Protein AF-A0A2P7TAA2-F1 (afdb_monomer_lite)

Sequence (137 aa):
MTAIPQPIRIPIVIPSMSRAEHITTHKMVSGALICVPESQHQAYKEHCPNNEVLPHPDALKGLPAKRAWINERFDTVFQIDDDITGMFHMGAPPGEKQTFYTPDEIAHIIQATYETALEMGCHVFGFNGLGLDAVGD

Structure (mmCIF, N/CA/C/O backbone):
data_AF-A0A2P7TAA2-F1
#
_entry.id   AF-A0A2P7TAA2-F1
#
loop_
_atom_site.group_PDB
_atom_site.id
_atom_site.type_symbol
_atom_site.label_atom_id
_atom_site.label_alt_id
_atom_site.label_comp_id
_atom_site.label_asym_id
_atom_site.label_entity_id
_atom_site.label_seq_id
_atom_site.pdbx_PDB_ins_code
_atom_site.Cartn_x
_atom_site.Cartn_y
_atom_site.Cartn_z
_atom_site.occupancy
_atom_site.B_iso_or_equiv
_atom_site.auth_seq_id
_atom_site.auth_comp_id
_atom_site.auth_asym_id
_atom_site.auth_atom_id
_atom_site.pdbx_PDB_model_num
ATOM 1 N N . MET A 1 1 ? -15.388 -30.099 19.479 1.00 51.41 1 MET A N 1
ATOM 2 C CA . MET A 1 1 ? -14.667 -28.811 19.460 1.00 51.41 1 MET A CA 1
ATOM 3 C C . MET A 1 1 ? -14.666 -28.335 18.021 1.00 51.41 1 MET A C 1
ATOM 5 O O . MET A 1 1 ? -14.007 -28.952 17.197 1.00 51.41 1 MET A O 1
ATOM 9 N N . THR A 1 2 ? -15.491 -27.350 17.686 1.00 53.28 2 THR A N 1
ATOM 10 C CA . THR A 1 2 ? -15.486 -26.725 16.358 1.00 53.28 2 THR A CA 1
ATOM 11 C C . THR A 1 2 ? -14.261 -25.821 16.288 1.00 53.28 2 THR A C 1
ATOM 13 O O . THR A 1 2 ? -14.056 -25.012 17.191 1.00 53.28 2 THR A O 1
ATOM 16 N N . ALA A 1 3 ? -13.404 -26.008 15.285 1.00 54.19 3 ALA A N 1
ATOM 17 C CA . ALA A 1 3 ? -12.266 -25.122 15.073 1.00 54.19 3 ALA A CA 1
ATOM 18 C C . ALA A 1 3 ? -12.781 -23.692 14.859 1.00 54.19 3 ALA A C 1
ATOM 20 O O . ALA A 1 3 ? -13.729 -23.493 14.100 1.00 54.19 3 ALA A O 1
ATOM 21 N N . ILE A 1 4 ? -12.176 -22.714 15.537 1.00 62.53 4 ILE A N 1
ATOM 22 C CA . ILE A 1 4 ? -12.410 -21.303 15.224 1.00 62.53 4 ILE A CA 1
ATOM 23 C C . ILE A 1 4 ? -11.855 -21.101 13.806 1.00 62.53 4 ILE A C 1
ATOM 25 O O . ILE A 1 4 ? -10.671 -21.396 13.597 1.00 62.53 4 ILE A O 1
ATOM 29 N N . PRO A 1 5 ? -12.678 -20.693 12.824 1.00 65.31 5 PRO A N 1
ATOM 30 C CA . PRO A 1 5 ? -12.179 -20.430 11.485 1.00 65.31 5 PRO A CA 1
ATOM 31 C C . PRO A 1 5 ? -11.099 -19.354 11.570 1.00 65.31 5 PRO A C 1
ATOM 33 O O . PRO A 1 5 ? -11.248 -18.359 12.280 1.00 65.31 5 PRO A O 1
ATOM 36 N N . GLN A 1 6 ? -9.977 -19.598 10.895 1.00 63.28 6 GLN A N 1
ATOM 37 C CA . GLN A 1 6 ? -8.914 -18.607 10.834 1.00 63.28 6 GLN A CA 1
ATOM 38 C C . GLN A 1 6 ? -9.436 -17.372 10.092 1.00 63.28 6 GLN A C 1
ATOM 40 O O . GLN A 1 6 ? -10.174 -17.536 9.115 1.00 63.28 6 GLN A O 1
ATOM 45 N N . PRO A 1 7 ? -9.064 -16.159 10.530 1.00 71.88 7 PRO A N 1
ATOM 46 C CA . PRO A 1 7 ? -9.485 -14.945 9.855 1.00 71.88 7 PRO A CA 1
ATOM 47 C C . PRO A 1 7 ? -9.041 -14.977 8.392 1.00 71.88 7 PRO A C 1
ATOM 49 O O . PRO A 1 7 ? -7.883 -15.299 8.103 1.00 71.88 7 PRO A O 1
ATOM 52 N N . ILE A 1 8 ? -9.941 -14.639 7.470 1.00 81.50 8 ILE A N 1
ATOM 53 C CA . ILE A 1 8 ? -9.570 -14.545 6.060 1.00 81.50 8 ILE A CA 1
ATOM 54 C C . ILE A 1 8 ? -8.725 -13.280 5.911 1.00 81.50 8 ILE A C 1
ATOM 56 O O . ILE A 1 8 ? -9.076 -12.208 6.405 1.00 81.50 8 ILE A O 1
ATOM 60 N N . ARG A 1 9 ? -7.560 -13.416 5.284 1.00 91.44 9 ARG A N 1
ATOM 61 C CA . ARG A 1 9 ? -6.635 -12.305 5.070 1.00 91.44 9 ARG A CA 1
ATOM 62 C C . ARG A 1 9 ? -6.413 -12.114 3.588 1.00 91.44 9 ARG A C 1
ATOM 64 O O . ARG A 1 9 ? -6.086 -13.068 2.886 1.00 91.44 9 ARG A O 1
ATOM 71 N N . ILE A 1 10 ? -6.574 -10.878 3.139 1.00 96.50 10 ILE A N 1
ATOM 72 C CA . ILE A 1 10 ? -6.320 -10.481 1.757 1.00 96.50 10 ILE A CA 1
ATOM 73 C C . ILE A 1 10 ? -5.047 -9.630 1.673 1.00 96.50 10 ILE A C 1
ATOM 75 O O . ILE A 1 10 ? -4.732 -8.904 2.624 1.00 96.50 10 ILE A O 1
ATOM 79 N N . PRO A 1 11 ? -4.311 -9.681 0.552 1.00 97.69 11 PRO A N 1
ATOM 80 C CA . PRO A 1 11 ? -3.191 -8.786 0.307 1.00 97.69 11 PRO A CA 1
ATOM 81 C C . PRO A 1 11 ? -3.633 -7.322 0.294 1.00 97.69 11 PRO A C 1
ATOM 83 O O . PRO A 1 11 ? -4.662 -6.971 -0.290 1.00 97.69 11 PRO A O 1
ATOM 86 N N . ILE A 1 12 ? -2.808 -6.468 0.895 1.00 98.19 12 ILE A N 1
ATOM 87 C CA . ILE A 1 12 ? -2.900 -5.014 0.777 1.00 98.19 12 ILE A CA 1
ATOM 88 C C . ILE A 1 12 ? -1.762 -4.585 -0.142 1.00 98.19 12 ILE A C 1
ATOM 90 O O . ILE A 1 12 ? -0.597 -4.836 0.166 1.00 98.19 12 ILE A O 1
ATOM 94 N N . VAL A 1 13 ? -2.085 -3.984 -1.284 1.00 98.56 13 VAL A N 1
ATOM 95 C CA . VAL A 1 13 ? -1.113 -3.684 -2.341 1.00 98.56 13 VAL A CA 1
ATOM 96 C C . VAL A 1 13 ? -1.072 -2.189 -2.628 1.00 98.56 13 VAL A C 1
ATOM 98 O O . VAL A 1 13 ? -2.097 -1.564 -2.896 1.00 98.56 13 VAL A O 1
ATOM 101 N N . ILE A 1 14 ? 0.138 -1.636 -2.630 1.00 98.38 14 ILE A N 1
ATOM 102 C CA . ILE A 1 14 ? 0.448 -0.257 -2.995 1.00 98.38 14 ILE A CA 1
ATOM 103 C C . ILE A 1 14 ? 1.009 -0.253 -4.427 1.00 98.38 14 ILE A C 1
ATOM 105 O O . ILE A 1 14 ? 2.208 -0.491 -4.613 1.00 98.38 14 ILE A O 1
ATOM 109 N N . PRO A 1 15 ? 0.191 -0.043 -5.476 1.00 98.31 15 PRO A N 1
ATOM 110 C CA . PRO A 1 15 ? 0.707 0.211 -6.816 1.00 98.31 15 PRO A CA 1
ATOM 111 C C . PRO A 1 15 ? 1.514 1.515 -6.837 1.00 98.31 15 PRO A C 1
ATOM 113 O O . PRO A 1 15 ? 0.959 2.590 -6.651 1.00 98.31 15 PRO A O 1
ATOM 116 N N . SER A 1 16 ? 2.813 1.436 -7.132 1.00 98.06 16 SER A N 1
ATOM 117 C CA . SER A 1 16 ? 3.702 2.607 -7.123 1.00 98.06 16 SER A CA 1
ATOM 118 C C . SER A 1 16 ? 4.672 2.603 -8.305 1.00 98.06 16 SER A C 1
ATOM 120 O O . SER A 1 16 ? 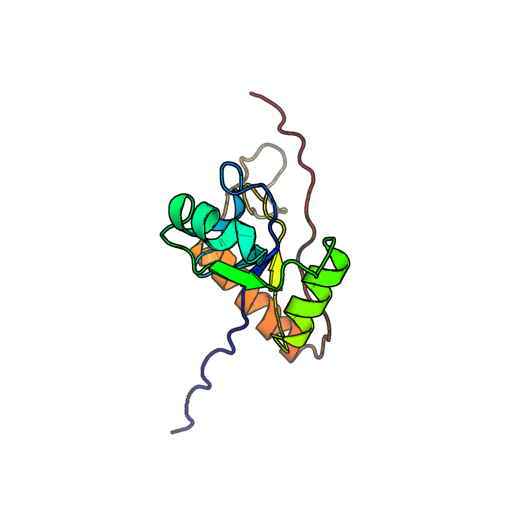5.001 1.551 -8.857 1.00 98.06 16 SER A O 1
ATOM 122 N N . MET A 1 17 ? 5.071 3.780 -8.783 1.00 97.44 17 MET A N 1
ATOM 123 C CA . MET A 1 17 ? 6.051 3.929 -9.864 1.00 97.44 17 MET A CA 1
ATOM 124 C C . MET A 1 17 ? 6.769 5.267 -9.742 1.00 97.44 17 MET A C 1
ATOM 126 O O . MET A 1 17 ? 6.122 6.303 -9.633 1.00 97.44 17 MET A O 1
ATOM 130 N N . SER A 1 18 ? 8.096 5.242 -9.845 1.00 96.62 18 SER A N 1
ATOM 131 C CA . SER A 1 18 ? 8.966 6.422 -9.843 1.00 96.62 18 SER A CA 1
ATOM 132 C C . SER A 1 18 ? 8.790 7.300 -8.598 1.00 96.62 18 SER A C 1
ATOM 134 O O . SER A 1 18 ? 8.948 8.515 -8.663 1.00 96.62 18 SER A O 1
ATOM 136 N N . ARG A 1 19 ? 8.450 6.678 -7.463 1.00 97.00 19 ARG A N 1
ATOM 137 C CA . ARG A 1 19 ? 8.188 7.333 -6.176 1.00 97.00 19 ARG A CA 1
ATOM 138 C C . ARG A 1 19 ? 8.944 6.687 -5.013 1.00 97.00 19 ARG A C 1
ATOM 140 O O . ARG A 1 19 ? 8.557 6.892 -3.874 1.00 97.00 19 ARG A O 1
ATOM 147 N N . ALA A 1 20 ? 10.023 5.939 -5.262 1.00 97.44 20 ALA A N 1
ATOM 148 C CA . ALA A 1 20 ? 10.776 5.252 -4.202 1.00 97.44 20 ALA A CA 1
ATOM 149 C C . ALA A 1 20 ? 11.170 6.189 -3.037 1.00 97.44 20 ALA A C 1
ATOM 151 O O . ALA A 1 20 ? 11.046 5.816 -1.878 1.00 97.44 20 ALA A O 1
ATOM 152 N N . GLU A 1 21 ? 11.549 7.432 -3.341 1.00 97.06 21 GLU A N 1
ATOM 153 C CA . GLU A 1 21 ? 11.938 8.444 -2.346 1.00 97.06 21 GLU A CA 1
ATOM 154 C C . GLU A 1 21 ? 10.758 9.166 -1.669 1.00 97.06 21 GLU A C 1
ATOM 156 O O . GLU A 1 21 ? 10.933 9.814 -0.636 1.00 97.06 21 GLU A O 1
ATOM 161 N N . HIS A 1 22 ? 9.556 9.096 -2.247 1.00 96.25 22 HIS A N 1
ATOM 162 C CA . HIS A 1 22 ? 8.413 9.937 -1.860 1.00 96.25 22 HIS A CA 1
ATOM 163 C C . HIS A 1 22 ? 7.153 9.154 -1.488 1.00 96.25 22 HIS A C 1
ATOM 165 O O . HIS A 1 22 ? 6.187 9.754 -1.028 1.00 96.25 22 HIS A O 1
ATOM 171 N N . ILE A 1 23 ? 7.145 7.835 -1.674 1.00 97.44 23 ILE A N 1
ATOM 172 C CA . ILE A 1 23 ? 6.059 6.954 -1.251 1.00 97.44 23 ILE A CA 1
ATOM 173 C C . ILE A 1 23 ? 5.832 7.121 0.254 1.00 97.44 23 ILE A C 1
ATOM 175 O O . ILE A 1 23 ? 6.748 6.955 1.060 1.00 97.44 23 ILE A O 1
ATOM 179 N N . THR A 1 24 ? 4.603 7.423 0.659 1.00 97.00 24 THR A N 1
ATOM 180 C CA . THR A 1 24 ? 4.248 7.624 2.076 1.00 97.00 24 THR A CA 1
ATOM 181 C C . THR A 1 24 ? 3.455 6.449 2.623 1.00 97.00 24 THR A C 1
ATOM 183 O O . THR A 1 24 ? 3.687 6.027 3.758 1.00 97.00 24 THR A O 1
ATOM 186 N N . THR A 1 25 ? 2.596 5.848 1.797 1.00 96.75 25 THR A N 1
ATOM 187 C CA . THR A 1 25 ? 1.633 4.821 2.218 1.00 96.75 25 THR A CA 1
ATOM 188 C C . THR A 1 25 ? 2.279 3.586 2.836 1.00 96.75 25 THR A C 1
ATOM 190 O O . THR A 1 25 ? 1.699 2.972 3.725 1.00 96.75 25 THR A O 1
ATOM 193 N N . HIS A 1 26 ? 3.505 3.235 2.437 1.00 96.62 26 HIS A N 1
ATOM 194 C CA . HIS A 1 26 ? 4.222 2.072 2.977 1.00 96.62 26 HIS A CA 1
ATOM 195 C C . HIS A 1 26 ? 4.456 2.137 4.497 1.00 96.62 26 HIS A C 1
ATOM 197 O O . HIS A 1 26 ? 4.634 1.101 5.133 1.00 96.62 26 HIS A O 1
ATOM 203 N N . LYS A 1 27 ? 4.432 3.346 5.074 1.00 96.56 27 LYS A N 1
ATOM 204 C CA . LYS A 1 27 ? 4.527 3.590 6.520 1.00 96.56 27 LYS A CA 1
ATOM 205 C C . LYS A 1 27 ? 3.168 3.548 7.214 1.00 96.56 27 LYS A C 1
ATOM 207 O O . LYS A 1 27 ? 3.127 3.462 8.433 1.00 96.56 27 LYS A O 1
ATOM 212 N N . MET A 1 28 ? 2.082 3.674 6.453 1.00 95.69 28 MET A N 1
ATOM 213 C CA . MET A 1 28 ? 0.720 3.851 6.959 1.00 95.69 28 MET A CA 1
ATOM 214 C C . MET A 1 28 ? -0.039 2.540 7.101 1.00 95.69 28 MET A C 1
ATOM 216 O O . MET A 1 28 ? -1.064 2.523 7.765 1.00 95.69 28 MET A O 1
ATOM 220 N N . VAL A 1 29 ? 0.417 1.451 6.480 1.00 96.38 29 VAL A N 1
ATOM 221 C CA . VAL A 1 29 ? -0.280 0.165 6.556 1.00 96.38 29 VAL A CA 1
ATOM 222 C C . VAL A 1 29 ? 0.719 -0.961 6.750 1.00 96.38 29 VAL A C 1
ATOM 224 O O . VAL A 1 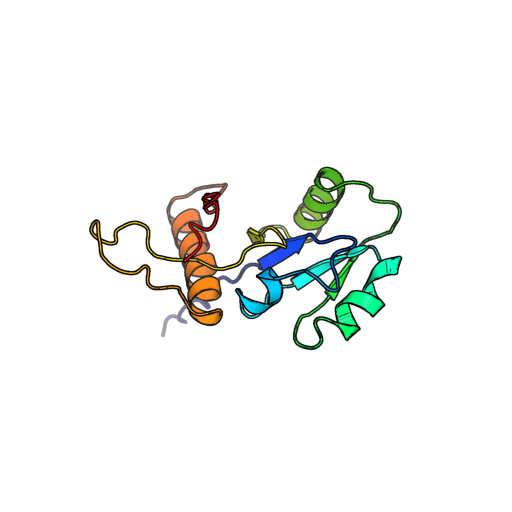29 ? 1.557 -1.224 5.885 1.00 96.38 29 VAL A O 1
ATOM 227 N N . SER A 1 30 ? 0.617 -1.641 7.889 1.00 96.31 30 SER A N 1
ATOM 228 C CA . SER A 1 30 ? 1.478 -2.778 8.200 1.00 96.31 30 SER A CA 1
ATOM 229 C C . SER A 1 30 ? 1.239 -3.939 7.240 1.00 96.31 30 SER A C 1
ATOM 231 O O . SER A 1 30 ? 0.102 -4.279 6.914 1.00 96.31 30 SER A O 1
ATOM 233 N N . GLY A 1 31 ? 2.327 -4.571 6.794 1.00 95.81 31 GLY A N 1
ATOM 234 C CA . GLY A 1 31 ? 2.269 -5.751 5.925 1.00 95.81 31 GLY A CA 1
ATOM 235 C C . GLY A 1 31 ? 1.842 -5.476 4.478 1.00 95.81 31 GLY A C 1
ATOM 236 O O . GLY A 1 31 ? 1.578 -6.425 3.744 1.00 95.81 31 GLY A O 1
ATOM 237 N N . ALA A 1 32 ? 1.770 -4.211 4.050 1.00 97.62 32 ALA A N 1
ATOM 238 C CA . ALA A 1 32 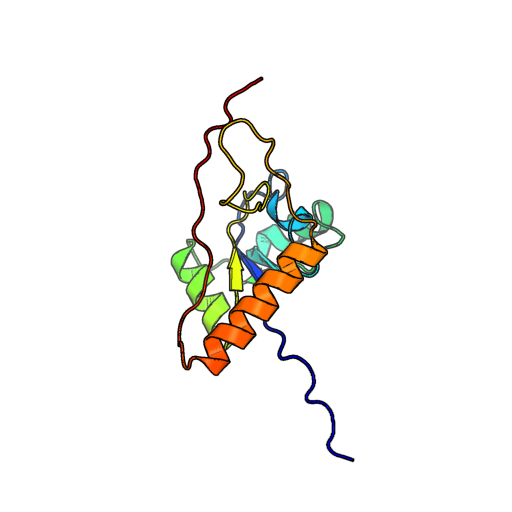? 1.451 -3.878 2.666 1.00 97.62 32 ALA A CA 1
ATOM 239 C C . ALA A 1 32 ? 2.595 -4.241 1.699 1.00 97.62 32 ALA A C 1
ATOM 241 O O . ALA A 1 32 ? 3.772 -3.973 1.970 1.00 97.62 32 ALA A O 1
ATOM 242 N N . LEU A 1 33 ? 2.221 -4.803 0.547 1.00 98.44 33 LEU A N 1
ATOM 243 C CA . LEU A 1 33 ? 3.105 -5.115 -0.575 1.00 98.44 33 LEU A CA 1
ATOM 244 C C . LEU A 1 33 ? 3.235 -3.898 -1.491 1.00 98.44 33 LEU A C 1
ATOM 246 O O . LEU A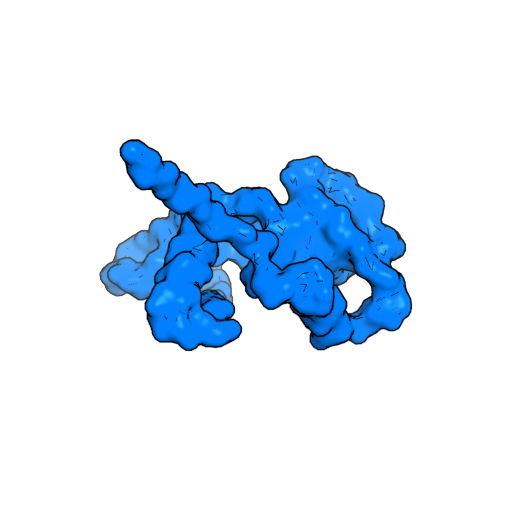 1 33 ? 2.228 -3.306 -1.877 1.00 98.44 33 LEU A O 1
ATOM 250 N N . ILE A 1 34 ? 4.446 -3.555 -1.917 1.00 98.62 34 ILE A N 1
ATOM 251 C CA . ILE A 1 34 ? 4.668 -2.443 -2.850 1.00 98.62 34 ILE A CA 1
ATOM 252 C C . ILE A 1 34 ? 4.849 -3.000 -4.262 1.00 98.62 34 ILE A C 1
ATOM 254 O O . ILE A 1 34 ? 5.840 -3.670 -4.541 1.00 98.62 34 ILE A O 1
ATOM 258 N N . CYS A 1 35 ? 3.902 -2.735 -5.165 1.00 98.62 35 CYS A N 1
ATOM 259 C CA . CYS A 1 35 ? 3.927 -3.262 -6.530 1.00 98.62 35 CYS A CA 1
ATOM 260 C C . CYS A 1 35 ? 4.533 -2.261 -7.525 1.00 98.62 35 CYS A C 1
ATOM 262 O O . CYS A 1 35 ? 3.962 -1.192 -7.776 1.00 98.62 35 CYS A O 1
ATOM 264 N N . VAL A 1 36 ? 5.680 -2.618 -8.111 1.00 98.56 36 VAL A N 1
ATOM 265 C CA . VAL A 1 36 ? 6.532 -1.723 -8.922 1.00 98.56 36 VAL A CA 1
ATOM 266 C C . VAL A 1 36 ? 7.050 -2.416 -10.184 1.00 98.56 36 VAL A C 1
ATOM 268 O O . VAL A 1 36 ? 7.084 -3.646 -10.222 1.00 98.56 36 VAL A O 1
ATOM 271 N N . PRO A 1 37 ? 7.485 -1.667 -11.213 1.00 98.56 37 PRO A N 1
ATOM 272 C CA . PRO A 1 37 ? 8.182 -2.263 -12.348 1.00 98.56 37 PRO A CA 1
ATOM 273 C C . PRO A 1 37 ? 9.475 -2.966 -11.906 1.00 98.56 37 PRO A C 1
ATOM 275 O O . PRO A 1 37 ? 10.155 -2.491 -10.994 1.00 98.56 37 PRO A O 1
ATOM 278 N N . GLU A 1 38 ? 9.834 -4.070 -12.563 1.00 98.56 38 GLU A N 1
ATOM 279 C CA . GLU A 1 38 ? 11.074 -4.829 -12.319 1.00 98.56 38 GLU A CA 1
ATOM 280 C C . GLU A 1 38 ? 12.315 -3.929 -12.280 1.00 98.56 38 GLU A C 1
ATOM 282 O O . GLU A 1 38 ? 13.118 -4.027 -11.349 1.00 98.56 38 GLU A O 1
ATOM 287 N N . SER A 1 39 ? 12.424 -2.986 -13.221 1.00 98.31 39 SER A N 1
ATOM 288 C CA . SER A 1 39 ? 13.516 -2.003 -13.280 1.00 98.31 39 SER A CA 1
ATOM 289 C C . SER A 1 39 ? 13.646 -1.110 -12.038 1.00 98.31 39 SER A C 1
ATOM 291 O O . SER A 1 39 ? 14.709 -0.537 -11.808 1.00 98.31 39 SER A O 1
ATOM 293 N N . GLN A 1 40 ? 12.596 -0.990 -11.222 1.00 98.25 40 GLN A N 1
ATOM 294 C CA . GLN A 1 40 ? 12.563 -0.149 -10.021 1.00 98.25 40 GLN A CA 1
ATOM 295 C C . GLN A 1 40 ? 12.614 -0.948 -8.715 1.00 98.25 40 GLN A C 1
ATOM 297 O O . GLN A 1 40 ? 12.697 -0.353 -7.641 1.00 98.25 40 GLN A O 1
ATOM 302 N N . HIS A 1 41 ? 12.596 -2.282 -8.780 1.00 98.38 41 HIS A N 1
ATOM 303 C CA . HIS A 1 41 ? 12.552 -3.153 -7.603 1.00 98.38 41 HIS A CA 1
ATOM 304 C C . HIS A 1 41 ? 13.646 -2.822 -6.576 1.00 98.38 41 HIS A C 1
ATOM 306 O O . HIS A 1 41 ? 13.363 -2.695 -5.385 1.00 98.38 41 HIS A O 1
ATOM 312 N N . GLN A 1 42 ? 14.887 -2.636 -7.037 1.00 98.38 42 GLN A N 1
ATOM 313 C CA . GLN A 1 42 ? 16.022 -2.361 -6.155 1.00 98.38 42 GLN A CA 1
ATOM 314 C C . GLN A 1 42 ? 15.883 -1.014 -5.432 1.00 98.38 42 GLN A C 1
ATOM 316 O O . GLN A 1 42 ? 16.056 -0.959 -4.217 1.00 98.38 42 GLN A O 1
ATOM 321 N N . ALA A 1 43 ? 15.486 0.042 -6.148 1.00 98.44 43 ALA A N 1
ATOM 322 C CA . ALA A 1 43 ? 15.293 1.363 -5.557 1.00 98.44 43 ALA A CA 1
ATOM 323 C C . ALA A 1 43 ? 14.238 1.331 -4.439 1.00 98.44 43 ALA A C 1
ATOM 325 O O . ALA A 1 43 ? 14.448 1.905 -3.373 1.00 98.44 43 ALA A O 1
ATOM 326 N N . TYR A 1 44 ? 13.128 0.614 -4.637 1.00 98.50 44 TYR A N 1
ATOM 327 C CA . TYR A 1 44 ? 12.112 0.467 -3.591 1.00 98.50 44 TYR A CA 1
ATOM 328 C C . TYR A 1 44 ? 12.578 -0.404 -2.425 1.00 98.50 44 TYR A C 1
ATOM 330 O O . TYR A 1 44 ? 12.244 -0.093 -1.289 1.00 98.50 44 TYR A O 1
ATOM 338 N N . LYS A 1 45 ? 13.378 -1.451 -2.656 1.00 97.88 45 LYS A N 1
ATOM 339 C CA . LYS A 1 45 ? 13.969 -2.229 -1.554 1.00 97.88 45 LYS A CA 1
ATOM 340 C C . LYS A 1 45 ? 14.916 -1.403 -0.688 1.00 97.88 45 LYS A C 1
ATOM 342 O O . LYS A 1 45 ? 14.961 -1.613 0.519 1.00 97.88 45 LYS A O 1
ATOM 347 N N . GLU A 1 46 ? 15.654 -0.479 -1.291 1.00 97.88 46 GLU A N 1
ATOM 348 C CA . GLU A 1 46 ? 16.560 0.421 -0.571 1.00 97.88 46 GLU A CA 1
ATOM 349 C C . GLU A 1 46 ? 15.798 1.460 0.260 1.00 97.88 46 GLU A C 1
ATOM 351 O O . GLU A 1 46 ? 16.157 1.703 1.411 1.00 97.88 46 GLU A O 1
ATOM 356 N N . HIS A 1 47 ? 14.722 2.035 -0.287 1.00 97.75 47 HIS A N 1
ATOM 357 C CA . HIS A 1 47 ? 13.950 3.088 0.385 1.00 97.75 47 HIS A CA 1
ATOM 358 C C . HIS A 1 47 ? 12.864 2.561 1.335 1.00 97.75 47 HIS A C 1
ATOM 360 O O . HIS A 1 47 ? 12.511 3.232 2.305 1.00 97.75 47 HIS A O 1
ATOM 366 N N . CYS A 1 48 ? 12.352 1.354 1.092 1.00 96.75 48 CYS A N 1
ATOM 367 C CA . CYS A 1 48 ? 11.301 0.704 1.875 1.00 96.75 48 CYS A CA 1
ATOM 368 C C . CYS A 1 48 ? 11.764 -0.682 2.373 1.00 96.75 48 CYS A C 1
ATOM 370 O O . CYS A 1 48 ? 11.139 -1.693 2.044 1.00 96.75 48 CYS A O 1
ATOM 372 N N . PRO A 1 49 ? 12.842 -0.774 3.178 1.00 96.19 49 PRO A N 1
ATOM 373 C CA . PRO A 1 49 ? 13.476 -2.053 3.527 1.00 96.19 49 PRO A CA 1
ATOM 374 C C . PRO A 1 49 ? 12.594 -2.986 4.369 1.00 96.19 49 PRO A C 1
ATOM 376 O O . PRO A 1 49 ? 12.839 -4.189 4.416 1.00 96.19 49 PRO A O 1
ATOM 379 N N . ASN A 1 50 ? 11.569 -2.439 5.028 1.00 95.12 50 ASN A N 1
ATOM 380 C CA . ASN A 1 50 ? 10.642 -3.189 5.877 1.00 95.12 50 ASN A CA 1
ATOM 381 C C . ASN A 1 50 ? 9.401 -3.689 5.123 1.00 95.12 50 ASN A C 1
ATOM 383 O O . ASN A 1 50 ? 8.556 -4.355 5.718 1.00 95.12 50 ASN A O 1
ATOM 387 N N . ASN A 1 51 ? 9.267 -3.357 3.838 1.00 96.81 51 ASN A N 1
ATOM 388 C CA . ASN A 1 51 ? 8.133 -3.751 3.018 1.00 96.81 51 ASN A CA 1
ATOM 389 C C . ASN A 1 51 ? 8.566 -4.792 1.989 1.00 96.81 51 ASN A C 1
ATOM 391 O O . ASN A 1 51 ? 9.653 -4.731 1.409 1.00 96.81 51 ASN A O 1
ATOM 395 N N . GLU A 1 52 ? 7.681 -5.744 1.720 1.00 97.81 52 GLU A N 1
ATOM 396 C CA . GLU A 1 52 ? 7.866 -6.644 0.593 1.00 97.81 52 GLU A CA 1
ATOM 397 C C . GLU A 1 52 ? 7.570 -5.891 -0.710 1.00 97.81 52 GLU A C 1
ATOM 399 O O . GLU A 1 52 ? 6.552 -5.210 -0.853 1.00 97.81 52 GLU A O 1
ATOM 404 N N . VAL A 1 53 ? 8.490 -6.008 -1.666 1.00 98.38 53 VAL A N 1
ATOM 405 C CA . VAL A 1 53 ? 8.387 -5.367 -2.977 1.00 98.38 53 VAL A CA 1
ATOM 406 C C . VAL A 1 53 ? 8.024 -6.432 -4.002 1.00 98.38 53 VAL A C 1
ATOM 408 O O . VAL A 1 53 ? 8.753 -7.407 -4.178 1.00 98.38 53 VAL A O 1
ATOM 411 N N . LEU A 1 54 ? 6.896 -6.230 -4.677 1.00 98.12 54 LEU A N 1
ATOM 412 C CA . LEU A 1 54 ? 6.341 -7.108 -5.694 1.00 98.12 54 LEU A CA 1
ATOM 413 C C . LEU A 1 54 ? 6.656 -6.552 -7.095 1.00 98.12 54 LEU A C 1
ATOM 415 O O . LEU A 1 54 ? 5.955 -5.647 -7.562 1.00 98.12 54 LEU A O 1
ATOM 419 N N . PRO A 1 55 ? 7.686 -7.068 -7.787 1.00 98.25 55 PRO A N 1
ATOM 420 C CA . PRO A 1 55 ? 8.000 -6.623 -9.135 1.00 98.25 55 PRO A CA 1
ATOM 421 C C . PRO A 1 55 ? 6.969 -7.144 -10.147 1.00 98.25 55 PRO A C 1
ATOM 423 O O . PRO A 1 55 ? 6.509 -8.285 -10.053 1.00 98.25 55 PRO A O 1
ATOM 426 N N . HIS A 1 56 ? 6.638 -6.317 -11.135 1.00 98.31 56 HIS A N 1
ATOM 427 C CA . HIS A 1 56 ? 5.872 -6.698 -12.320 1.00 98.31 56 HIS A CA 1
ATOM 428 C C . HIS A 1 56 ? 6.668 -6.386 -13.602 1.00 98.31 56 HIS A C 1
ATOM 430 O O . HIS A 1 56 ? 7.502 -5.475 -13.586 1.00 98.31 56 HIS A O 1
ATOM 436 N N . PRO A 1 57 ? 6.379 -7.053 -14.739 1.00 98.38 57 PRO A N 1
ATOM 437 C CA . PRO A 1 57 ? 7.105 -6.821 -15.986 1.00 98.38 57 PRO A CA 1
ATOM 438 C C . PRO A 1 57 ? 7.100 -5.350 -16.415 1.00 98.38 57 PRO A C 1
ATOM 440 O O . PRO A 1 57 ? 6.042 -4.711 -16.437 1.00 98.38 57 PRO A O 1
ATOM 443 N N . ASP A 1 58 ? 8.256 -4.831 -16.840 1.00 98.06 58 ASP A N 1
ATOM 444 C CA . ASP A 1 58 ? 8.401 -3.446 -17.324 1.00 98.06 58 ASP A CA 1
ATOM 445 C C . ASP A 1 58 ? 7.542 -3.145 -18.565 1.00 98.06 58 ASP A C 1
ATOM 447 O O . ASP A 1 58 ? 7.264 -1.981 -18.870 1.00 98.06 58 ASP A O 1
ATOM 451 N N . ALA A 1 59 ? 7.119 -4.181 -19.298 1.00 97.62 59 ALA A N 1
ATOM 452 C CA . ALA A 1 59 ? 6.238 -4.060 -20.456 1.00 97.62 59 ALA A CA 1
ATOM 453 C C . ALA A 1 59 ? 4.832 -3.548 -20.091 1.00 97.62 59 ALA A C 1
ATOM 455 O O . ALA A 1 59 ? 4.163 -2.958 -20.939 1.00 97.62 59 ALA A O 1
ATOM 456 N N . LEU A 1 60 ? 4.388 -3.725 -18.841 1.00 96.38 60 LEU A N 1
ATOM 457 C CA . LEU A 1 60 ? 3.110 -3.203 -18.361 1.00 96.38 60 LEU A CA 1
ATOM 458 C C . LEU A 1 60 ? 3.214 -1.692 -18.147 1.00 96.38 60 LEU A C 1
ATOM 460 O O . LEU A 1 60 ? 3.961 -1.218 -17.289 1.00 96.38 60 LEU A O 1
ATOM 464 N N . LYS A 1 61 ? 2.458 -0.923 -18.935 1.00 93.38 61 LYS A N 1
ATOM 465 C CA . LYS A 1 61 ? 2.492 0.543 -18.904 1.00 93.38 61 LYS A CA 1
ATOM 466 C C . LYS A 1 61 ? 1.207 1.125 -18.329 1.00 93.38 61 LYS A C 1
ATOM 468 O O . LYS A 1 61 ? 0.106 0.786 -18.751 1.00 93.38 61 LYS A O 1
ATOM 473 N N . GLY A 1 62 ? 1.379 2.074 -17.414 1.00 94.50 62 GLY A N 1
ATOM 474 C CA . GLY A 1 62 ? 0.286 2.821 -16.804 1.00 94.50 62 GLY A CA 1
ATOM 475 C C . GLY A 1 62 ? -0.378 2.101 -15.631 1.00 94.50 62 GLY A C 1
ATOM 476 O O . GLY A 1 62 ? -0.299 0.882 -15.470 1.00 94.50 62 GLY A O 1
ATOM 477 N N . LEU A 1 63 ? -1.049 2.895 -14.796 1.00 95.56 63 LEU A N 1
ATOM 478 C CA . LEU A 1 63 ? -1.748 2.407 -13.611 1.00 95.56 63 LEU A CA 1
ATOM 479 C C . LEU A 1 63 ? -2.850 1.381 -13.943 1.00 95.56 63 LEU A C 1
ATOM 481 O O . LEU A 1 63 ? -2.879 0.358 -13.265 1.00 95.56 63 LEU A O 1
ATOM 485 N N . PRO A 1 64 ? -3.700 1.552 -14.981 1.00 97.19 64 PRO A N 1
ATOM 486 C CA . PRO A 1 64 ? -4.749 0.573 -15.283 1.00 97.19 64 PRO A CA 1
ATOM 487 C C . PRO A 1 64 ? -4.214 -0.839 -15.560 1.00 97.19 64 PRO A C 1
ATOM 489 O O . PRO A 1 64 ? -4.709 -1.801 -14.979 1.00 97.19 64 PRO A O 1
ATOM 492 N N . ALA A 1 65 ? -3.163 -0.964 -16.380 1.00 97.75 65 ALA A N 1
ATOM 493 C CA . ALA A 1 65 ? -2.546 -2.257 -16.688 1.00 97.75 65 ALA A CA 1
ATOM 494 C C . ALA A 1 65 ? -1.923 -2.901 -15.441 1.00 97.75 65 ALA A C 1
ATOM 496 O O . ALA A 1 65 ? -2.045 -4.105 -15.233 1.00 97.75 65 ALA A O 1
ATOM 497 N N . LYS A 1 66 ? -1.309 -2.089 -14.572 1.00 97.94 66 LYS A N 1
ATOM 498 C CA . LYS A 1 66 ? -0.786 -2.553 -13.285 1.00 97.94 66 LYS A CA 1
ATOM 499 C C . LYS A 1 66 ? -1.895 -3.061 -12.364 1.00 97.94 66 LYS A C 1
ATOM 501 O O . LYS A 1 66 ? -1.756 -4.139 -11.801 1.00 97.94 66 LYS A O 1
ATOM 506 N N . ARG A 1 67 ? -3.002 -2.320 -12.221 1.00 97.12 67 ARG A N 1
ATOM 507 C CA . ARG A 1 67 ? -4.141 -2.739 -11.384 1.00 97.12 67 ARG A CA 1
ATOM 508 C C . ARG A 1 67 ? -4.759 -4.043 -11.891 1.00 97.12 67 ARG A C 1
ATOM 510 O O . ARG A 1 67 ? -5.075 -4.901 -11.075 1.00 97.12 67 ARG A O 1
ATOM 517 N N . ALA A 1 68 ? -4.882 -4.205 -13.211 1.00 96.94 68 ALA A N 1
ATOM 518 C CA . ALA A 1 68 ? -5.339 -5.452 -13.823 1.00 96.94 68 ALA A CA 1
ATOM 519 C C . ALA A 1 68 ? -4.396 -6.621 -13.500 1.00 96.94 68 ALA A C 1
ATOM 521 O O . ALA A 1 68 ? -4.852 -7.643 -13.003 1.00 96.94 68 ALA A O 1
ATOM 522 N N . TRP A 1 69 ? -3.084 -6.433 -13.665 1.00 98.00 69 TRP A N 1
ATOM 523 C CA . TRP A 1 69 ? -2.088 -7.451 -13.318 1.00 98.00 69 TRP A CA 1
ATOM 524 C C . TRP A 1 69 ? -2.122 -7.841 -11.831 1.00 98.00 69 TRP A C 1
ATOM 526 O O . TRP A 1 69 ? -2.006 -9.016 -11.491 1.00 98.00 69 TRP A O 1
ATOM 536 N N . ILE A 1 70 ? -2.323 -6.868 -10.933 1.00 98.19 70 ILE A N 1
ATOM 537 C CA . ILE A 1 70 ? -2.500 -7.119 -9.494 1.00 98.19 70 ILE A CA 1
ATOM 538 C C . ILE A 1 70 ? -3.749 -7.981 -9.250 1.00 98.19 70 ILE A C 1
ATOM 540 O O . ILE A 1 70 ? -3.664 -8.949 -8.501 1.00 98.19 70 ILE A O 1
ATOM 544 N N . ASN A 1 71 ? -4.877 -7.668 -9.893 1.00 96.31 71 ASN A N 1
ATOM 545 C CA . ASN A 1 71 ? -6.125 -8.429 -9.750 1.00 96.31 71 ASN A CA 1
ATOM 546 C C . ASN A 1 71 ? -6.026 -9.849 -10.330 1.00 96.31 71 ASN A C 1
ATOM 548 O O . ASN A 1 71 ? -6.592 -10.781 -9.778 1.00 96.31 71 ASN A O 1
ATOM 552 N N . GLU A 1 72 ? -5.297 -10.043 -11.430 1.00 96.31 72 GLU A N 1
ATOM 553 C CA . GLU A 1 72 ? -5.050 -11.381 -11.987 1.00 96.31 72 GLU A CA 1
ATOM 554 C C . GLU A 1 72 ? -4.161 -12.227 -11.068 1.00 96.31 72 GLU A C 1
ATOM 556 O O . GLU A 1 72 ? -4.296 -13.449 -11.002 1.00 96.31 72 GLU A O 1
ATOM 561 N N . ARG A 1 73 ? -3.236 -11.578 -10.354 1.00 96.06 73 ARG A N 1
ATOM 562 C CA . ARG A 1 73 ? -2.329 -12.240 -9.414 1.00 96.06 73 ARG A CA 1
ATOM 563 C C . ARG A 1 73 ? -2.997 -12.574 -8.083 1.00 96.06 73 ARG A C 1
ATOM 565 O O . ARG A 1 73 ? -2.661 -13.592 -7.478 1.00 96.06 73 ARG A O 1
ATOM 572 N N . PHE A 1 74 ? -3.886 -11.707 -7.612 1.00 94.88 74 PHE A N 1
ATOM 573 C CA . PHE A 1 74 ? -4.579 -11.840 -6.340 1.00 94.88 74 PHE A CA 1
ATOM 574 C C . PHE A 1 74 ? -6.085 -11.851 -6.591 1.00 94.88 74 PHE A C 1
ATOM 576 O O . PHE A 1 74 ? -6.666 -10.806 -6.861 1.00 94.88 74 PHE A O 1
ATOM 583 N N . ASP A 1 75 ? -6.705 -13.025 -6.449 1.00 87.81 75 ASP A N 1
ATOM 584 C CA . ASP A 1 75 ? -8.153 -13.221 -6.632 1.00 87.81 75 ASP A CA 1
ATOM 585 C C . ASP A 1 75 ? -8.990 -12.196 -5.844 1.00 87.81 75 ASP A C 1
ATOM 587 O O . ASP A 1 75 ? -9.959 -11.627 -6.338 1.00 87.81 75 ASP A O 1
ATOM 591 N N . THR A 1 76 ? -8.563 -11.877 -4.620 1.00 95.00 76 THR A N 1
ATOM 592 C CA . THR A 1 76 ? -9.098 -10.759 -3.838 1.00 95.00 76 THR A CA 1
ATOM 593 C C . THR A 1 76 ? -7.958 -9.930 -3.266 1.00 95.00 76 THR A C 1
ATOM 595 O O . THR A 1 76 ? -7.012 -10.478 -2.703 1.00 95.00 76 THR A O 1
ATOM 598 N N . VAL A 1 77 ? -8.045 -8.604 -3.394 1.00 97.25 77 VAL A N 1
ATOM 599 C CA . VAL A 1 77 ? -6.983 -7.665 -3.013 1.00 97.25 77 VAL A CA 1
ATOM 600 C C . VAL A 1 77 ? -7.561 -6.315 -2.604 1.00 97.25 77 VAL A C 1
ATOM 602 O O . VAL A 1 77 ? -8.521 -5.836 -3.205 1.00 97.25 77 VAL A O 1
ATOM 605 N N . PHE A 1 78 ? -6.943 -5.671 -1.615 1.00 97.75 78 PHE A N 1
ATOM 606 C CA . PHE A 1 78 ? -7.171 -4.259 -1.328 1.00 97.75 78 PHE A CA 1
ATOM 607 C C . PHE A 1 78 ? -6.040 -3.435 -1.938 1.00 97.75 78 PHE A C 1
ATOM 609 O O . PHE A 1 78 ? -4.873 -3.637 -1.602 1.00 97.75 78 PHE A O 1
ATOM 616 N N . GLN A 1 79 ? -6.365 -2.509 -2.836 1.00 97.50 79 GLN A N 1
ATOM 617 C CA . GLN A 1 79 ? -5.373 -1.622 -3.443 1.00 97.50 79 GLN A CA 1
ATOM 618 C C . GLN A 1 79 ? -5.478 -0.218 -2.846 1.00 97.50 79 GLN A C 1
ATOM 620 O O . GLN A 1 79 ? -6.578 0.320 -2.748 1.00 97.50 79 GLN A O 1
ATOM 625 N N . ILE A 1 80 ? -4.342 0.387 -2.502 1.00 96.19 80 ILE A N 1
ATOM 626 C CA . ILE A 1 80 ? -4.260 1.728 -1.906 1.00 96.19 80 ILE A CA 1
ATOM 627 C C . ILE A 1 80 ? -3.216 2.578 -2.636 1.00 96.19 80 ILE A C 1
ATOM 629 O O . ILE A 1 80 ? -2.160 2.073 -3.011 1.00 96.19 80 ILE A O 1
ATOM 633 N N . ASP A 1 81 ? -3.512 3.856 -2.859 1.00 95.06 81 ASP A N 1
ATOM 634 C CA . ASP A 1 81 ? -2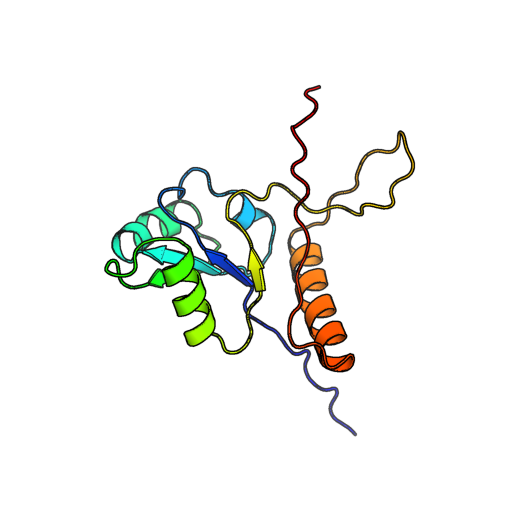.595 4.765 -3.554 1.00 95.06 81 ASP A CA 1
ATOM 635 C C . ASP A 1 81 ? -1.297 4.981 -2.754 1.00 95.06 81 ASP A C 1
ATOM 637 O O . ASP A 1 81 ? -1.236 4.708 -1.554 1.00 95.06 81 ASP A O 1
ATOM 641 N N . ASP A 1 82 ? -0.219 5.408 -3.414 1.00 96.06 82 ASP A N 1
ATOM 642 C CA . ASP A 1 82 ? 1.138 5.420 -2.845 1.00 96.06 82 ASP A CA 1
ATOM 643 C C . ASP A 1 82 ? 1.520 6.711 -2.095 1.00 96.06 82 ASP A C 1
ATOM 645 O O . ASP A 1 82 ? 2.598 6.790 -1.498 1.00 96.06 82 ASP A O 1
ATOM 649 N N . ASP A 1 83 ? 0.618 7.687 -2.062 1.00 94.81 83 ASP A N 1
ATOM 650 C CA . ASP A 1 83 ? 0.780 9.003 -1.439 1.00 94.81 83 ASP A CA 1
ATOM 651 C C . ASP A 1 83 ? -0.236 9.289 -0.316 1.00 94.81 83 ASP A C 1
ATOM 653 O O . ASP A 1 83 ? -0.484 10.438 0.048 1.00 94.81 83 ASP A O 1
ATOM 657 N N . ILE A 1 84 ? -0.783 8.240 0.303 1.00 93.56 84 ILE A N 1
ATOM 658 C CA . ILE A 1 84 ? -1.630 8.369 1.490 1.00 93.56 84 ILE A CA 1
ATOM 659 C C . ILE A 1 84 ? -0.769 8.731 2.701 1.00 93.56 84 ILE A C 1
ATOM 661 O O . ILE A 1 84 ? 0.255 8.099 2.981 1.00 93.56 84 ILE A O 1
ATOM 665 N N . THR A 1 85 ? -1.199 9.756 3.432 1.00 92.50 85 THR A N 1
ATOM 666 C CA . THR A 1 85 ? -0.483 10.316 4.590 1.00 92.50 85 THR A CA 1
ATOM 667 C C . THR A 1 85 ? -1.137 9.990 5.929 1.00 92.50 85 THR A C 1
ATOM 669 O O . THR A 1 85 ? -0.542 10.246 6.972 1.00 92.50 85 THR A O 1
ATOM 672 N N . GLY A 1 86 ? -2.335 9.404 5.920 1.00 90.81 86 GLY A N 1
ATOM 673 C CA . GLY A 1 86 ? -3.012 8.955 7.129 1.00 90.81 86 GLY A CA 1
ATOM 674 C C . GLY A 1 86 ? -4.447 8.504 6.882 1.00 90.81 86 GLY A C 1
ATOM 675 O O . GLY A 1 86 ? -5.015 8.710 5.810 1.00 90.81 86 GLY A O 1
ATOM 676 N N . MET A 1 87 ? -5.037 7.897 7.907 1.00 91.12 87 MET A N 1
ATOM 677 C CA . MET A 1 87 ? -6.447 7.524 7.964 1.00 91.12 87 MET A CA 1
ATOM 678 C C . MET A 1 87 ? -6.992 7.933 9.330 1.00 91.12 87 MET A C 1
ATOM 680 O O . MET A 1 87 ? -6.326 7.728 10.343 1.00 91.12 87 MET A O 1
ATOM 684 N N . PHE A 1 88 ? -8.193 8.500 9.367 1.00 88.12 88 PHE A N 1
ATOM 685 C CA . PHE A 1 88 ? -8.823 8.982 10.594 1.00 88.12 88 PHE A CA 1
ATOM 686 C C . PHE A 1 88 ? -10.336 8.754 10.552 1.00 88.12 88 PHE A C 1
ATOM 688 O O . PHE A 1 88 ? -10.927 8.516 9.496 1.00 88.12 88 PHE A O 1
ATOM 695 N N . HIS A 1 89 ? -10.975 8.841 11.715 1.00 83.12 89 HIS A N 1
ATOM 696 C CA . HIS A 1 89 ? -12.425 8.736 11.830 1.00 83.12 89 HIS A CA 1
ATOM 697 C C . HIS A 1 89 ? -13.122 10.036 11.392 1.00 83.12 89 HIS A C 1
ATOM 699 O O . HIS A 1 89 ? -12.923 11.085 12.005 1.00 83.12 89 HIS A O 1
ATOM 705 N N . MET A 1 90 ? -13.998 9.971 10.383 1.00 79.19 90 MET A N 1
ATOM 706 C CA . MET A 1 90 ? -14.701 11.154 9.849 1.00 79.19 90 MET A CA 1
ATOM 707 C C . MET A 1 90 ? -15.780 11.745 10.778 1.00 79.19 90 MET A C 1
ATOM 709 O O . MET A 1 90 ? -16.317 12.806 10.482 1.00 79.19 90 MET A O 1
ATOM 713 N N . GLY A 1 91 ? -16.121 11.087 11.888 1.00 76.50 91 GLY A N 1
ATOM 714 C CA . GLY A 1 91 ? -17.176 11.536 12.809 1.00 76.50 91 GLY A CA 1
ATOM 715 C C . GLY A 1 91 ? -16.708 12.411 13.975 1.00 76.50 91 GLY A C 1
ATOM 716 O O . GLY A 1 91 ? -17.430 12.503 14.965 1.00 76.50 91 GLY A O 1
ATOM 717 N N . ALA A 1 92 ? -15.506 12.995 13.917 1.00 73.56 92 ALA A N 1
ATOM 718 C CA . ALA A 1 92 ? -15.055 13.930 14.948 1.00 73.56 92 ALA A CA 1
ATOM 719 C C . ALA A 1 92 ? -15.935 15.205 14.943 1.00 73.56 92 ALA A C 1
ATOM 721 O O . ALA A 1 92 ? -16.206 15.743 13.864 1.00 73.56 92 ALA A O 1
ATOM 722 N N . PRO A 1 93 ? -16.395 15.701 16.109 1.00 76.25 93 PRO A N 1
ATOM 723 C CA . PRO A 1 93 ? -17.153 16.945 16.189 1.00 76.25 93 PRO A CA 1
ATOM 724 C C . PRO A 1 93 ? -16.385 18.143 15.601 1.00 76.25 93 PRO A C 1
ATOM 726 O O . PRO A 1 93 ? -15.154 18.187 15.681 1.00 76.25 93 PRO A O 1
ATOM 729 N N . PRO A 1 94 ? -17.082 19.156 15.047 1.00 76.25 94 PRO A N 1
ATOM 730 C CA . PRO A 1 94 ? -16.433 20.376 14.580 1.00 76.25 94 PRO A CA 1
ATOM 731 C C . PRO A 1 94 ? -15.581 21.021 15.682 1.00 76.25 94 PRO A C 1
ATOM 733 O O . PRO A 1 94 ? -16.075 21.291 16.774 1.00 76.25 94 PRO A O 1
ATOM 736 N N . GLY A 1 95 ? -14.311 21.294 15.378 1.00 77.44 95 GLY A N 1
ATOM 737 C CA . GLY A 1 95 ? -13.362 21.904 16.317 1.00 77.44 95 GLY A CA 1
ATOM 738 C C . GLY A 1 95 ? -12.531 20.912 17.136 1.00 77.44 95 GLY A C 1
ATOM 739 O O . GLY A 1 95 ? -11.617 21.343 17.839 1.00 77.44 95 GLY A O 1
ATOM 740 N N . GLU A 1 96 ? -12.781 19.605 17.026 1.00 78.56 96 GLU A N 1
ATOM 741 C CA . GLU A 1 96 ? -11.916 18.583 17.618 1.00 78.56 96 GLU A CA 1
ATOM 742 C C . GLU A 1 96 ? -10.799 18.152 16.660 1.00 78.56 96 GLU A C 1
ATOM 744 O O . GLU A 1 96 ? -10.963 18.121 15.437 1.00 78.56 96 GLU A O 1
ATOM 749 N N . LYS A 1 97 ? -9.633 17.813 17.223 1.00 77.06 97 LYS A N 1
ATOM 750 C CA . LYS A 1 97 ? -8.511 17.285 16.439 1.00 77.06 97 LYS A CA 1
ATOM 751 C C . LYS A 1 97 ? -8.858 15.900 15.902 1.00 77.06 97 LYS A C 1
ATOM 753 O O . LYS A 1 97 ? -9.360 15.048 16.632 1.00 77.06 97 LYS A O 1
ATOM 758 N N . GLN A 1 98 ? -8.513 15.656 14.642 1.00 81.88 98 GLN A N 1
ATOM 759 C CA . GLN A 1 98 ? -8.610 14.323 14.061 1.00 81.88 98 GLN A CA 1
ATOM 760 C C . GLN A 1 98 ? -7.646 13.369 14.775 1.00 81.88 98 GLN A C 1
ATOM 762 O O . GLN A 1 98 ? -6.476 13.690 14.984 1.00 81.88 98 GLN A O 1
ATOM 767 N N . THR A 1 99 ? -8.148 12.191 15.142 1.00 86.50 99 THR A N 1
ATOM 768 C CA . THR A 1 99 ? -7.317 11.098 15.655 1.00 86.50 99 THR A CA 1
ATOM 769 C C . THR A 1 99 ? -6.997 10.157 14.504 1.00 86.50 99 THR A C 1
ATOM 771 O O . THR A 1 99 ? -7.908 9.585 13.902 1.00 86.50 99 THR A O 1
ATOM 774 N N . PHE A 1 100 ? -5.709 10.028 14.190 1.00 90.69 100 PHE A N 1
ATOM 775 C CA . PHE A 1 100 ? -5.218 9.144 13.139 1.00 90.69 100 PHE A CA 1
ATOM 776 C C . PHE A 1 100 ? -5.005 7.730 13.675 1.00 90.69 100 PHE A C 1
ATOM 778 O O . PHE A 1 100 ? -4.521 7.554 14.793 1.00 90.69 100 PHE A O 1
ATOM 785 N N . TYR A 1 101 ? -5.345 6.739 12.859 1.00 94.25 101 TYR A N 1
ATOM 786 C CA . TYR A 1 101 ? -5.098 5.333 13.151 1.00 94.25 101 TYR A CA 1
ATOM 787 C C . TYR A 1 101 ? -3.622 4.973 12.953 1.00 94.25 101 TYR A C 1
ATOM 789 O O . TYR A 1 101 ? -2.935 5.511 12.082 1.00 94.25 101 TYR A O 1
ATOM 797 N N . THR A 1 102 ? -3.145 4.027 13.752 1.00 96.62 102 THR A N 1
ATOM 798 C CA . THR A 1 102 ? -1.829 3.400 13.599 1.00 96.62 102 THR A CA 1
ATOM 799 C C . THR A 1 102 ? -1.786 2.460 12.383 1.00 96.62 102 THR A C 1
ATOM 801 O O . THR A 1 102 ? -2.833 2.009 11.913 1.00 96.62 102 THR A O 1
ATOM 804 N N . PRO A 1 103 ? -0.592 2.090 11.881 1.00 96.69 103 PRO A N 1
ATOM 805 C CA . PRO A 1 103 ? -0.480 1.194 10.727 1.00 96.69 103 PRO A CA 1
ATOM 806 C C . PRO A 1 103 ? -1.116 -0.189 10.908 1.00 96.69 103 PRO A C 1
ATOM 808 O O . PRO A 1 103 ? -1.675 -0.739 9.955 1.00 96.69 103 PRO A O 1
ATOM 811 N N . ASP A 1 104 ? -1.067 -0.733 12.125 1.00 97.25 104 ASP A N 1
ATOM 812 C CA . ASP A 1 104 ? -1.700 -2.011 12.465 1.00 97.25 104 ASP A CA 1
ATOM 813 C C . ASP A 1 104 ? -3.225 -1.880 12.538 1.00 97.25 104 ASP A C 1
ATOM 815 O O . ASP A 1 104 ? -3.944 -2.757 12.058 1.00 97.25 104 ASP A O 1
ATOM 819 N N . GLU A 1 105 ? -3.734 -0.771 13.084 1.00 96.38 105 GLU A N 1
ATOM 820 C CA . GLU A 1 105 ? -5.171 -0.481 13.095 1.00 96.38 105 GLU A CA 1
ATOM 821 C C . GLU A 1 105 ? -5.708 -0.307 11.675 1.00 96.38 105 GLU A C 1
ATOM 823 O O . GLU A 1 105 ? -6.753 -0.865 11.354 1.00 96.38 105 GLU A O 1
ATOM 828 N N . ILE A 1 106 ? -4.986 0.396 10.796 1.00 96.56 106 ILE A N 1
ATOM 829 C CA . ILE A 1 106 ? -5.392 0.563 9.395 1.00 96.56 106 ILE A CA 1
ATOM 830 C C . ILE A 1 106 ? -5.440 -0.795 8.691 1.00 96.56 106 ILE A C 1
ATOM 832 O O . ILE A 1 106 ? -6.442 -1.119 8.048 1.00 96.56 106 ILE A O 1
ATOM 836 N N . ALA A 1 107 ? -4.403 -1.623 8.854 1.00 96.69 107 ALA A N 1
ATOM 837 C CA . ALA A 1 107 ? -4.398 -2.978 8.315 1.00 96.69 107 ALA A CA 1
ATOM 838 C C . ALA A 1 107 ? -5.583 -3.795 8.856 1.00 96.69 107 ALA A C 1
ATOM 840 O O . ALA A 1 107 ? -6.290 -4.435 8.080 1.00 96.69 107 ALA A O 1
ATOM 841 N N . HIS A 1 108 ? -5.854 -3.732 10.161 1.00 96.44 108 HIS A N 1
ATOM 842 C CA . HIS A 1 108 ? -6.983 -4.423 10.779 1.00 96.44 108 HIS A CA 1
ATOM 843 C C . HIS A 1 108 ? -8.334 -3.958 10.222 1.00 96.44 108 HIS A C 1
ATOM 845 O O . HIS A 1 108 ? -9.163 -4.797 9.875 1.00 96.44 108 HIS A O 1
ATOM 851 N N . ILE A 1 109 ? -8.543 -2.648 10.072 1.00 95.75 109 ILE A N 1
ATOM 852 C CA . ILE A 1 109 ? -9.786 -2.083 9.536 1.00 95.75 109 ILE A CA 1
ATOM 853 C C . ILE A 1 109 ? -10.005 -2.528 8.086 1.00 95.75 109 ILE A C 1
ATOM 855 O O . ILE A 1 109 ? -11.129 -2.883 7.730 1.00 95.75 109 ILE A O 1
ATOM 859 N N . ILE A 1 110 ? -8.955 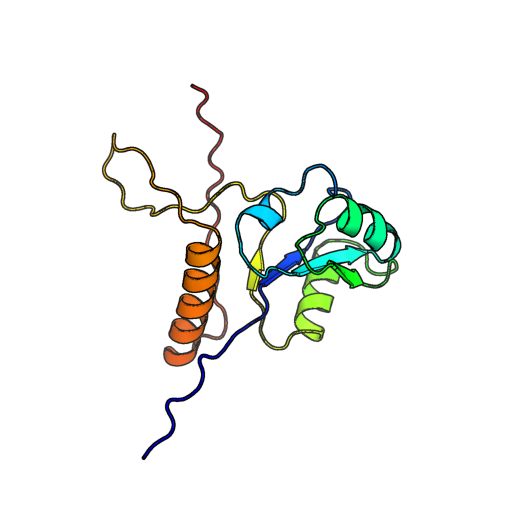-2.587 7.259 1.00 96.56 110 ILE A N 1
ATOM 860 C CA . ILE A 1 110 ? -9.043 -3.121 5.889 1.00 96.56 110 ILE A CA 1
ATOM 861 C C . ILE A 1 110 ? -9.532 -4.576 5.901 1.00 96.56 110 ILE A C 1
ATOM 863 O O . ILE A 1 110 ? -10.471 -4.914 5.179 1.00 96.56 110 ILE A O 1
ATOM 867 N N . GLN A 1 111 ? -8.936 -5.427 6.742 1.00 96.94 111 GLN A N 1
ATOM 868 C CA . GLN A 1 111 ? -9.309 -6.844 6.824 1.00 96.94 111 GLN A CA 1
ATOM 869 C C . GLN A 1 111 ? -10.739 -7.027 7.356 1.00 96.94 111 GLN A C 1
ATOM 871 O O . GLN A 1 111 ? -11.521 -7.763 6.763 1.00 96.94 111 GLN A O 1
ATOM 876 N N . ALA A 1 112 ? -11.115 -6.306 8.416 1.00 95.44 112 ALA A N 1
ATOM 877 C CA . ALA A 1 112 ? -12.465 -6.350 8.981 1.00 95.44 112 ALA A CA 1
ATOM 878 C C . ALA A 1 112 ? -13.530 -5.846 7.989 1.00 95.44 112 ALA A C 1
ATOM 880 O O . ALA A 1 112 ? -14.635 -6.388 7.916 1.00 95.44 112 ALA A O 1
ATOM 881 N N . THR A 1 113 ? -13.191 -4.834 7.184 1.00 95.38 113 THR A N 1
ATOM 882 C CA . THR A 1 113 ? -14.066 -4.333 6.113 1.00 95.38 113 THR A CA 1
ATOM 883 C C . THR A 1 113 ? -14.297 -5.404 5.053 1.00 95.38 113 THR A C 1
ATOM 885 O O . THR A 1 113 ? -15.431 -5.591 4.617 1.00 95.38 113 THR A O 1
ATOM 888 N N . TYR A 1 114 ? -13.247 -6.126 4.655 1.00 95.94 114 TYR A N 1
ATOM 889 C CA . TYR A 1 114 ? -13.375 -7.241 3.721 1.00 95.94 114 TYR A CA 1
ATOM 890 C C . TYR A 1 114 ? -14.244 -8.373 4.286 1.00 95.94 114 TYR A C 1
ATOM 892 O O . TYR A 1 114 ? -15.163 -8.821 3.605 1.00 95.94 114 TYR A O 1
ATOM 900 N N . GLU A 1 115 ? -13.996 -8.802 5.527 1.00 94.81 115 GLU A N 1
ATOM 901 C CA . GLU A 1 115 ? -14.789 -9.846 6.192 1.00 94.81 115 GLU A CA 1
ATOM 902 C C . GLU A 1 115 ? -16.279 -9.462 6.225 1.00 94.81 115 GLU A C 1
ATOM 904 O O . GLU A 1 115 ? -17.131 -10.238 5.797 1.00 94.81 115 GLU A O 1
ATOM 909 N N . THR A 1 116 ? -16.585 -8.216 6.602 1.00 94.88 116 THR A N 1
ATOM 910 C CA . THR A 1 116 ? -17.960 -7.688 6.606 1.00 94.88 116 THR A CA 1
ATOM 911 C C . THR A 1 116 ? -18.568 -7.672 5.202 1.00 94.88 116 THR A C 1
ATOM 913 O O . THR A 1 116 ? -19.708 -8.087 5.006 1.00 94.88 116 THR A O 1
ATOM 916 N N . ALA A 1 117 ? -17.819 -7.204 4.199 1.00 95.56 117 ALA A N 1
ATOM 917 C CA . ALA A 1 117 ? -18.286 -7.170 2.817 1.00 95.56 117 ALA A CA 1
ATOM 918 C C . ALA A 1 117 ? -18.609 -8.580 2.297 1.00 95.56 117 ALA A C 1
ATOM 920 O O . ALA A 1 117 ? -19.642 -8.770 1.654 1.00 95.56 117 ALA A O 1
ATOM 921 N N . LEU A 1 118 ? -17.771 -9.566 2.621 1.00 93.69 118 LEU A N 1
ATOM 922 C CA . LEU A 1 118 ? -17.983 -10.963 2.257 1.00 93.69 118 LEU A CA 1
ATOM 923 C C . LEU A 1 118 ? -19.250 -11.529 2.911 1.00 93.69 118 LEU A C 1
ATOM 925 O O . LEU A 1 118 ? -20.067 -12.145 2.227 1.00 93.69 118 LEU A O 1
ATOM 929 N N . GLU A 1 119 ? -19.452 -11.282 4.208 1.00 94.56 119 GLU A N 1
ATOM 930 C CA . GLU A 1 119 ? -20.658 -11.698 4.938 1.00 94.56 119 GLU A CA 1
ATOM 931 C C . GLU A 1 119 ? -21.937 -11.066 4.373 1.00 94.56 119 GLU A C 1
ATOM 933 O O . GLU A 1 119 ? -22.986 -11.708 4.323 1.00 94.56 119 GLU A O 1
ATOM 938 N N . MET A 1 120 ? -21.848 -9.823 3.897 1.00 96.25 120 MET A N 1
ATOM 939 C CA . MET A 1 120 ? -22.954 -9.111 3.252 1.00 96.25 120 MET A CA 1
ATOM 940 C C . MET A 1 120 ? -23.204 -9.543 1.797 1.00 96.25 120 MET A C 1
ATOM 942 O O . MET A 1 120 ? -24.151 -9.058 1.176 1.00 96.25 120 MET A O 1
ATOM 946 N N . GLY A 1 121 ? -22.382 -10.435 1.235 1.00 95.62 121 GLY A N 1
ATOM 947 C CA . GLY A 1 121 ? -22.473 -10.846 -0.168 1.00 95.62 121 GLY A CA 1
ATOM 948 C C . GLY A 1 121 ? -22.049 -9.753 -1.156 1.00 95.62 121 GLY A C 1
ATOM 949 O O . GLY A 1 121 ? -22.466 -9.771 -2.314 1.00 95.62 121 GLY A O 1
ATOM 950 N N . CYS A 1 122 ? -21.247 -8.783 -0.715 1.00 94.75 122 CYS A N 1
ATOM 951 C CA . CYS A 1 122 ? -20.701 -7.737 -1.571 1.00 94.75 122 CYS A CA 1
ATOM 952 C C . CYS A 1 122 ? -19.549 -8.282 -2.426 1.00 94.75 122 CYS A C 1
ATOM 954 O O . CYS A 1 122 ? -18.704 -9.040 -1.959 1.00 94.75 122 CYS A O 1
ATOM 956 N N . HIS A 1 123 ? -19.473 -7.825 -3.676 1.00 90.44 123 HIS A N 1
ATOM 957 C CA . HIS A 1 123 ? -18.397 -8.197 -4.605 1.00 90.44 123 HIS A CA 1
ATOM 958 C C . HIS A 1 123 ? -17.262 -7.166 -4.677 1.00 90.44 123 HIS A C 1
ATOM 960 O O . HIS A 1 123 ? -16.206 -7.448 -5.234 1.00 90.44 123 HIS A O 1
ATOM 966 N N . VAL A 1 124 ? -17.482 -5.959 -4.148 1.00 91.81 124 VAL A N 1
ATOM 967 C CA . VAL A 1 124 ? -16.513 -4.857 -4.139 1.00 91.81 124 VAL A CA 1
ATOM 968 C C . VAL A 1 124 ? -16.579 -4.163 -2.784 1.00 91.81 124 VAL A C 1
ATOM 970 O O . VAL A 1 124 ? -17.658 -3.997 -2.217 1.00 91.81 124 VAL A O 1
ATOM 973 N N . PHE A 1 125 ? -15.422 -3.749 -2.281 1.00 94.81 125 PHE A N 1
ATOM 974 C CA . PHE A 1 125 ? -15.256 -3.002 -1.040 1.00 94.81 125 PHE A CA 1
ATOM 975 C C . PHE A 1 125 ? -14.061 -2.055 -1.194 1.00 94.81 125 PHE A C 1
ATOM 977 O O . PHE A 1 125 ? -13.218 -2.232 -2.075 1.00 94.81 125 PHE A O 1
ATOM 984 N N . GLY A 1 126 ? -14.004 -1.021 -0.365 1.00 92.56 126 GLY A N 1
ATOM 985 C CA . GLY A 1 126 ? -12.974 0.002 -0.462 1.00 92.56 126 GLY A CA 1
ATOM 986 C C . GLY A 1 126 ? -13.246 1.159 0.484 1.00 92.56 126 GLY A C 1
ATOM 987 O O . GLY A 1 126 ? -14.306 1.233 1.106 1.00 92.56 126 GLY A O 1
ATOM 988 N N . PHE A 1 127 ? -12.294 2.081 0.556 1.00 90.88 127 PHE A N 1
ATOM 989 C CA . PHE A 1 127 ? -12.469 3.356 1.242 1.00 90.88 127 PHE A CA 1
ATOM 990 C C . PHE A 1 127 ? -12.469 4.492 0.232 1.00 90.88 127 PHE A C 1
ATOM 992 O O . PHE A 1 127 ? -11.844 4.400 -0.824 1.00 90.88 127 PHE A O 1
ATOM 999 N N . ASN A 1 128 ? -13.166 5.572 0.573 1.00 80.00 128 ASN A N 1
ATOM 1000 C CA . ASN A 1 128 ? -13.079 6.803 -0.191 1.00 80.00 128 ASN A CA 1
ATOM 1001 C C . ASN A 1 128 ? -11.918 7.653 0.338 1.00 80.00 128 ASN A C 1
ATOM 1003 O O . ASN A 1 128 ? -11.784 7.825 1.550 1.00 80.00 128 ASN A O 1
ATOM 1007 N N . GLY A 1 129 ? -11.105 8.197 -0.564 1.00 70.62 129 GLY A N 1
ATOM 1008 C CA . GLY A 1 129 ? -10.086 9.179 -0.213 1.00 70.62 129 GLY A CA 1
ATOM 1009 C C . GLY A 1 129 ? -10.711 10.562 -0.041 1.00 70.62 129 GLY A C 1
ATOM 1010 O O . GLY A 1 129 ? -11.536 10.983 -0.851 1.00 70.62 129 GLY A O 1
ATOM 1011 N N . LEU A 1 130 ? -10.306 11.286 1.000 1.00 69.81 130 LEU A N 1
ATOM 1012 C CA . LEU A 1 130 ? -10.545 12.722 1.099 1.00 69.81 130 LEU A CA 1
ATOM 1013 C C . LEU A 1 130 ? -9.274 13.443 0.653 1.00 69.81 130 LEU A C 1
ATOM 1015 O O . LEU A 1 130 ? -8.228 13.289 1.279 1.00 69.81 130 LEU A O 1
ATOM 1019 N N . GLY A 1 131 ? -9.371 14.248 -0.405 1.00 57.94 131 GLY A N 1
ATOM 1020 C CA . GLY A 1 131 ? -8.344 15.233 -0.733 1.00 57.94 131 GLY A CA 1
ATOM 1021 C C . GLY A 1 131 ? -8.420 16.370 0.276 1.00 57.94 131 GLY A C 1
ATOM 1022 O O . GLY A 1 131 ? -9.102 17.362 0.037 1.00 57.94 131 GLY A O 1
ATOM 1023 N N . LEU A 1 132 ? -7.802 16.193 1.441 1.00 56.66 132 LEU A N 1
ATOM 1024 C CA . LEU A 1 132 ? -7.586 17.302 2.356 1.00 56.66 132 LEU A CA 1
ATOM 1025 C C . LEU A 1 132 ? -6.370 18.062 1.838 1.00 56.66 132 LEU A C 1
ATOM 1027 O O . LEU A 1 132 ? -5.235 17.631 2.039 1.00 56.66 132 LEU A O 1
ATOM 1031 N N . ASP A 1 133 ? -6.609 19.188 1.166 1.00 46.56 133 ASP A N 1
ATOM 1032 C CA . ASP A 1 133 ? -5.580 20.215 1.072 1.00 46.56 133 ASP A CA 1
ATOM 1033 C C . ASP A 1 133 ? -5.187 20.531 2.513 1.00 46.56 133 ASP A C 1
ATOM 1035 O O . ASP A 1 133 ? -6.043 20.903 3.321 1.00 46.56 133 ASP A O 1
ATOM 1039 N N . ALA A 1 134 ? -3.925 20.279 2.863 1.00 41.97 134 ALA A N 1
ATOM 1040 C CA . ALA A 1 134 ? -3.412 20.603 4.178 1.00 41.97 134 ALA A CA 1
ATOM 1041 C C . ALA A 1 134 ? -3.723 22.080 4.439 1.00 41.97 134 ALA A C 1
ATOM 1043 O O . ALA A 1 134 ? -3.123 22.968 3.832 1.00 41.97 134 ALA A O 1
ATOM 1044 N N . VAL A 1 135 ? -4.697 22.343 5.311 1.00 37.22 135 VAL A N 1
ATOM 1045 C CA . VAL A 1 135 ? -4.845 23.656 5.922 1.00 37.22 135 VAL A CA 1
ATOM 1046 C C . VAL A 1 135 ? -3.583 23.794 6.753 1.00 37.22 135 VAL A C 1
ATOM 1048 O O . VAL A 1 135 ? -3.447 23.140 7.783 1.00 37.22 135 VAL A O 1
ATOM 1051 N N . GLY A 1 136 ? -2.610 24.513 6.193 1.00 37.84 136 GLY A N 1
ATOM 1052 C CA . GLY A 1 136 ? -1.355 24.804 6.859 1.00 37.84 136 GLY A CA 1
ATOM 1053 C C . GLY A 1 136 ? -1.636 25.442 8.212 1.00 37.84 136 GLY A C 1
ATOM 1054 O O . GLY A 1 136 ? -2.517 26.299 8.317 1.00 37.84 136 GLY A O 1
ATOM 1055 N N . ASP A 1 137 ? -0.897 24.982 9.217 1.00 35.94 137 ASP A N 1
ATOM 1056 C CA . ASP A 1 137 ? -0.683 25.748 10.443 1.00 35.94 137 ASP A CA 1
ATOM 1057 C C . ASP A 1 137 ? 0.002 27.091 10.120 1.00 35.94 137 ASP A C 1
ATOM 1059 O O . ASP A 1 137 ? 0.877 27.119 9.216 1.00 35.94 137 ASP A O 1
#

Radius of gyration: 16.64 Å; chains: 1; bounding box: 40×55×40 Å

pLDDT: mean 89.73, std 14.41, range [35.94, 98.62]

Secondary structure (DSSP, 8-state):
-PPPPPPP---EEEE-SS-TTT--GGGTSTT-EEEEEGGGHHHHHHH-TTS-EEEE-TT--HHHHHHHHHHHH-SS-EE--TT----B-TTPPTTSPPPBPPHHHHHHHHHHHHHHHHHTT-S----PPP-------

Foldseek 3Di:
DDDDDDQDAAAEEEEDEPQLPPFQCLQQAPAHEYEYAPVCQVSNCVSNVRHHYHHDHPVQDDDVSSVVVVCVVTVDYHYDYRNDNFDFDPPDPPPDDTDTDGNHVVSVVVSVQVVVCVVVVHPDTYDDDDPPPPPDD